Protein AF-A0A660S9E7-F1 (afdb_monomer_lite)

pLDDT: mean 76.78, std 17.65, range [36.03, 93.88]

Radius of gyration: 11.61 Å; chains: 1; bounding box: 28×33×26 Å

Foldseek 3Di:
DPPDPPQDQPDPFDFDWDFDDADPQWTKIWTHGDDPDQIKIFTDGPPCRNNYHGPDMGSDPVVRVVVVVD

Secondary structure (DSSP, 8-state):
---------S-SS-EEEEEEEEETTEEEEEEEESSSPPPEEEEEETT-TTTS--SEEESSHHHHHHHHT-

Sequence (70 aa):
MIEEPNGQVLSTNPCREILVETYKGYDIVWCEGIEDDEPWYYAIPEGTYGVSEAIAESSTLEDLKEIIDQ

Structure (mmCIF, N/CA/C/O backbone):
data_AF-A0A660S9E7-F1
#
_entry.id   AF-A0A660S9E7-F1
#
loop_
_atom_site.group_PDB
_atom_site.id
_atom_site.type_symbol
_atom_site.label_atom_id
_atom_site.label_alt_id
_atom_site.label_comp_id
_atom_site.label_asym_id
_atom_site.label_entity_id
_atom_site.label_seq_id
_atom_site.pdbx_PDB_ins_code
_atom_site.Cartn_x
_atom_site.Cartn_y
_atom_site.Cartn_z
_atom_site.occupancy
_atom_site.B_iso_or_equiv
_atom_site.auth_seq_id
_atom_site.auth_comp_id
_atom_site.auth_asym_id
_atom_site.auth_atom_id
_atom_site.pdbx_PDB_model_num
ATOM 1 N N . MET A 1 1 ? -4.443 -22.441 -15.172 1.00 36.03 1 MET A N 1
ATOM 2 C CA . MET A 1 1 ? -3.729 -21.168 -15.375 1.00 36.03 1 MET A CA 1
ATOM 3 C C . MET A 1 1 ? -4.467 -20.184 -14.499 1.00 36.03 1 MET A C 1
ATOM 5 O O . MET A 1 1 ? -5.664 -20.045 -14.693 1.00 36.03 1 MET A O 1
ATOM 9 N N . ILE A 1 2 ? -3.837 -19.711 -13.427 1.00 39.16 2 ILE A N 1
ATOM 10 C CA . ILE A 1 2 ? -4.470 -18.755 -12.515 1.00 39.16 2 ILE A CA 1
ATOM 11 C C . ILE A 1 2 ? -4.308 -17.411 -13.216 1.00 39.16 2 ILE A C 1
ATOM 13 O O . ILE A 1 2 ? -3.178 -16.996 -13.449 1.00 39.16 2 ILE A O 1
ATOM 17 N N . GLU A 1 3 ? -5.411 -16.832 -13.676 1.00 39.62 3 GLU A N 1
ATOM 18 C CA . GLU A 1 3 ? -5.413 -15.493 -14.259 1.00 39.62 3 GLU A CA 1
ATOM 19 C C . GLU A 1 3 ? -5.032 -14.518 -13.142 1.00 39.62 3 GLU A C 1
ATOM 21 O O . GLU A 1 3 ? -5.764 -14.363 -12.165 1.00 39.62 3 GLU A O 1
ATOM 26 N N . GLU A 1 4 ? -3.827 -13.955 -13.233 1.00 41.62 4 GLU A N 1
ATOM 27 C CA . GLU A 1 4 ? -3.366 -12.898 -12.337 1.00 41.62 4 GLU A CA 1
ATOM 28 C C . GLU A 1 4 ? -4.337 -11.712 -12.474 1.00 41.62 4 GLU A C 1
ATOM 30 O O . GLU A 1 4 ? -4.671 -11.339 -13.607 1.00 41.62 4 GLU A O 1
ATOM 35 N N . PRO A 1 5 ? -4.848 -11.138 -11.369 1.00 41.22 5 PRO A N 1
ATOM 36 C CA . PRO A 1 5 ? -5.735 -9.989 -11.442 1.00 41.22 5 PRO A CA 1
ATOM 37 C C . PRO A 1 5 ? -4.935 -8.783 -11.949 1.00 41.22 5 PRO A C 1
ATOM 39 O O . PRO A 1 5 ? -4.331 -8.047 -11.17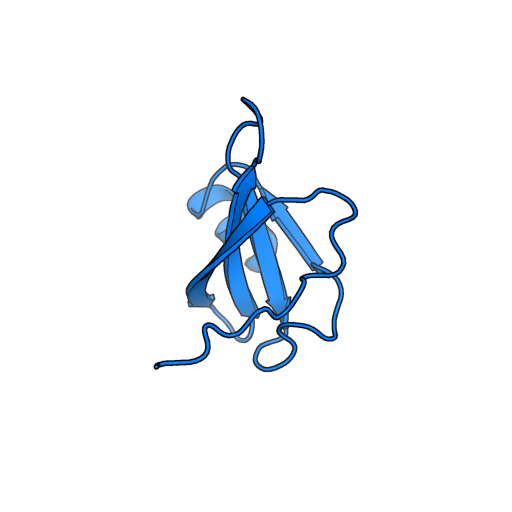8 1.00 41.22 5 PRO A O 1
ATOM 42 N N . ASN A 1 6 ? -4.926 -8.589 -13.267 1.00 39.62 6 ASN A N 1
ATOM 43 C CA . ASN A 1 6 ? -4.448 -7.376 -13.924 1.00 39.62 6 ASN A CA 1
ATOM 44 C C . ASN A 1 6 ? -5.483 -6.262 -13.699 1.00 39.62 6 ASN A C 1
ATOM 46 O O . ASN A 1 6 ? -6.247 -5.918 -14.600 1.00 39.62 6 ASN A O 1
ATOM 50 N N . GLY A 1 7 ? -5.591 -5.767 -12.471 1.00 40.19 7 GLY A N 1
ATOM 51 C CA . GLY A 1 7 ? -6.317 -4.538 -12.180 1.00 40.19 7 GLY A CA 1
ATOM 52 C C . GLY A 1 7 ? -5.331 -3.387 -12.201 1.00 40.19 7 GLY A C 1
ATOM 53 O O . GLY A 1 7 ? -4.601 -3.243 -11.238 1.00 40.19 7 GLY A O 1
ATOM 54 N N . GLN A 1 8 ? -5.337 -2.589 -13.271 1.00 45.25 8 GLN A N 1
ATOM 55 C CA . GLN A 1 8 ? -4.604 -1.323 -13.308 1.00 45.25 8 GLN A CA 1
ATOM 56 C C . GLN A 1 8 ? -5.171 -0.405 -12.223 1.00 45.25 8 GLN A C 1
ATOM 58 O O . GLN A 1 8 ? -6.300 0.080 -12.349 1.00 45.25 8 GLN A O 1
ATOM 63 N N . VAL A 1 9 ? -4.397 -0.098 -11.185 1.00 51.28 9 VAL A N 1
ATOM 64 C CA . VAL A 1 9 ? -4.476 1.245 -10.608 1.00 51.28 9 VAL A CA 1
ATOM 65 C C . VAL A 1 9 ? -4.313 2.180 -11.805 1.00 51.28 9 VAL A C 1
ATOM 67 O O . VAL A 1 9 ? -3.458 1.941 -12.657 1.00 51.28 9 VAL A O 1
ATOM 70 N N . LEU A 1 10 ? -5.155 3.208 -11.934 1.00 50.34 10 LEU A N 1
ATOM 71 C CA . LEU A 1 10 ? -5.070 4.202 -13.018 1.00 50.34 10 LEU A CA 1
ATOM 72 C C . LEU A 1 10 ? -3.787 5.064 -12.913 1.00 50.34 10 LEU A C 1
ATOM 74 O O . LEU A 1 10 ? -3.812 6.270 -13.133 1.00 50.34 10 LEU A O 1
ATOM 78 N N . SER A 1 11 ? -2.658 4.464 -12.542 1.00 48.81 11 SER A N 1
ATOM 79 C CA . SER A 1 11 ? -1.338 5.039 -12.642 1.00 48.81 11 SER A CA 1
ATOM 80 C C . SER A 1 11 ? -0.929 5.050 -14.109 1.00 48.81 11 SER A C 1
ATOM 82 O O . SER A 1 11 ? -1.018 4.060 -14.833 1.00 48.81 11 SER A O 1
ATOM 84 N N . THR A 1 12 ? -0.487 6.210 -14.573 1.00 47.56 12 THR A N 1
ATOM 85 C CA . THR A 1 12 ? -0.039 6.437 -15.950 1.00 47.56 12 THR A CA 1
ATOM 86 C C . THR A 1 12 ? 1.286 5.742 -16.286 1.00 47.56 12 THR A C 1
ATOM 88 O O . THR A 1 12 ? 1.724 5.830 -17.433 1.00 47.56 12 THR A O 1
ATOM 91 N N . ASN A 1 13 ? 1.917 5.063 -15.320 1.00 55.19 13 ASN A N 1
ATOM 92 C CA . ASN A 1 13 ? 3.197 4.382 -15.485 1.00 55.19 13 ASN A CA 1
ATOM 93 C C . ASN A 1 13 ? 3.019 2.857 -15.509 1.00 55.19 13 ASN A C 1
ATOM 95 O O . ASN A 1 13 ? 2.391 2.303 -14.606 1.00 55.19 13 ASN A O 1
ATOM 99 N N . PRO A 1 14 ? 3.580 2.153 -16.509 1.00 65.25 14 PRO A N 1
ATOM 100 C CA . PRO A 1 14 ? 3.555 0.700 -16.532 1.00 65.25 14 PRO A CA 1
ATOM 101 C C . PRO A 1 14 ? 4.394 0.169 -15.361 1.00 65.25 14 PRO A C 1
ATOM 103 O O . PRO A 1 14 ? 5.597 0.404 -15.287 1.00 65.25 14 PRO A O 1
ATOM 106 N N . CYS A 1 15 ? 3.765 -0.573 -14.457 1.00 76.88 15 CYS A N 1
ATOM 107 C CA . CYS A 1 15 ? 4.442 -1.267 -13.369 1.00 76.88 15 CYS A CA 1
ATOM 108 C C . CYS A 1 15 ? 3.844 -2.658 -13.161 1.00 76.88 15 CYS A C 1
ATOM 110 O O . CYS A 1 15 ? 2.777 -2.983 -13.691 1.00 76.88 15 CYS A O 1
ATOM 112 N N . ARG A 1 16 ? 4.527 -3.485 -12.370 1.00 79.62 16 ARG A N 1
ATOM 113 C CA . ARG A 1 16 ? 3.954 -4.725 -11.858 1.00 79.62 16 ARG A CA 1
ATOM 114 C C . ARG A 1 16 ? 3.272 -4.460 -10.522 1.00 79.62 16 ARG A C 1
ATOM 116 O O . ARG A 1 16 ? 3.933 -4.172 -9.528 1.00 79.62 16 ARG A O 1
ATOM 123 N N . GLU A 1 17 ? 1.956 -4.615 -10.510 1.00 82.81 17 GLU A N 1
ATOM 124 C CA . GLU A 1 17 ? 1.118 -4.357 -9.343 1.00 82.81 17 GLU A CA 1
ATOM 125 C C . GLU A 1 17 ? 0.908 -5.628 -8.518 1.00 82.81 17 GLU A C 1
ATOM 127 O O . GLU A 1 17 ? 0.569 -6.696 -9.037 1.00 82.81 17 GLU A O 1
ATOM 132 N N . ILE A 1 18 ? 1.122 -5.517 -7.211 1.00 85.75 18 ILE A N 1
ATOM 133 C CA . ILE A 1 18 ? 0.983 -6.599 -6.244 1.00 85.75 18 ILE A CA 1
ATOM 134 C C . ILE A 1 18 ? 0.190 -6.061 -5.059 1.00 85.75 18 ILE A C 1
ATOM 136 O O . ILE A 1 18 ? 0.638 -5.157 -4.359 1.00 85.75 18 ILE A O 1
ATOM 140 N N . LEU A 1 19 ? -0.983 -6.638 -4.799 1.00 86.25 19 LEU A N 1
ATOM 141 C CA . LE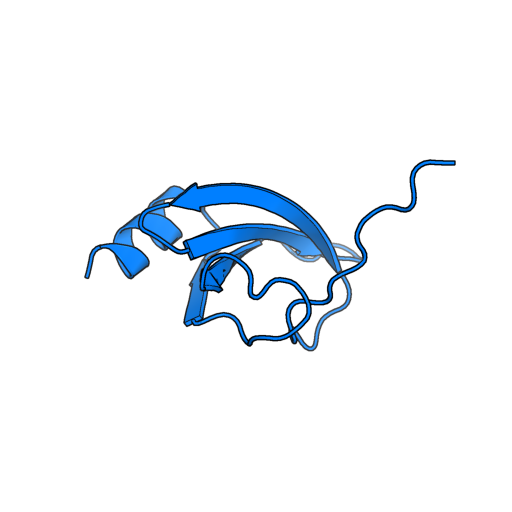U A 1 19 ? -1.737 -6.347 -3.582 1.00 86.25 19 LEU A CA 1
ATOM 142 C C . LEU A 1 19 ?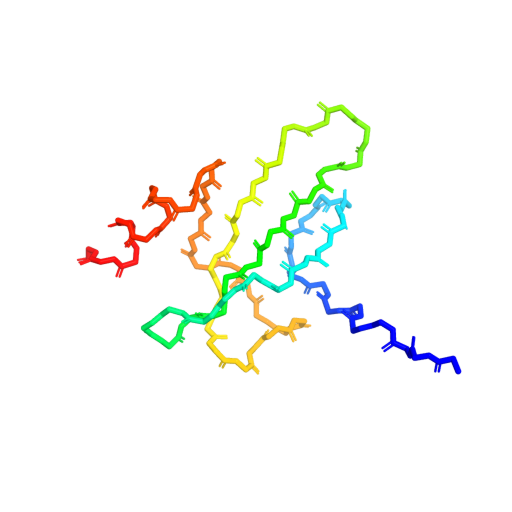 -0.945 -6.852 -2.365 1.00 86.25 19 LEU A C 1
ATOM 144 O O . LEU A 1 19 ? -0.690 -8.052 -2.242 1.00 86.25 19 LEU A O 1
ATOM 148 N N . VAL A 1 20 ? -0.551 -5.937 -1.482 1.00 89.81 20 VAL A N 1
ATOM 149 C CA . VAL A 1 20 ? 0.285 -6.227 -0.309 1.00 89.81 20 VAL A CA 1
ATOM 150 C C . VAL A 1 20 ? -0.576 -6.564 0.896 1.00 89.81 20 VAL A C 1
ATOM 152 O O . VAL A 1 20 ? -0.434 -7.629 1.495 1.00 89.81 20 VAL A O 1
ATOM 155 N N . GLU A 1 21 ? -1.453 -5.638 1.269 1.00 92.38 21 GLU A N 1
ATOM 156 C CA . GLU A 1 21 ? -2.321 -5.755 2.433 1.00 92.38 21 GLU A CA 1
ATOM 157 C C . GLU A 1 21 ? -3.512 -4.808 2.312 1.00 92.38 21 GLU A C 1
ATOM 159 O O . GLU A 1 21 ? -3.514 -3.894 1.492 1.00 92.38 21 GLU A O 1
ATOM 164 N N . THR A 1 22 ? -4.492 -4.992 3.188 1.00 91.44 22 THR A N 1
ATOM 165 C CA . THR A 1 22 ? -5.599 -4.055 3.360 1.00 91.44 22 THR A CA 1
ATOM 166 C C . THR A 1 22 ? -5.451 -3.364 4.712 1.00 91.44 22 THR A C 1
ATOM 168 O O . THR A 1 22 ? -5.348 -4.022 5.750 1.00 91.44 22 THR A O 1
ATOM 171 N N . TYR A 1 23 ? -5.449 -2.033 4.715 1.00 92.56 23 TYR A N 1
ATOM 172 C CA . TYR A 1 23 ? -5.250 -1.202 5.896 1.00 92.56 23 TYR A CA 1
ATOM 173 C C . TYR A 1 23 ? -6.358 -0.154 6.003 1.00 92.56 23 TYR A C 1
ATOM 175 O O . TYR A 1 23 ? -6.514 0.692 5.131 1.00 92.56 23 TYR A O 1
ATOM 183 N N . LYS A 1 24 ? -7.143 -0.204 7.089 1.00 92.00 24 LYS A N 1
ATOM 184 C CA . LYS A 1 24 ? -8.201 0.779 7.410 1.00 92.00 24 LYS A CA 1
ATOM 185 C C . LYS A 1 24 ? -9.204 1.062 6.274 1.00 92.00 24 LYS A C 1
ATOM 187 O O . LYS A 1 24 ? -9.668 2.187 6.126 1.00 92.00 24 LYS A O 1
ATOM 192 N N . GLY A 1 25 ? -9.581 0.033 5.515 1.00 90.94 25 GLY A N 1
ATOM 193 C CA . GLY A 1 25 ? -10.514 0.168 4.389 1.00 90.94 25 GLY A CA 1
ATOM 194 C C . GLY A 1 25 ? -9.856 0.633 3.087 1.00 90.94 25 GLY A C 1
ATOM 195 O O . GLY A 1 25 ? -10.563 1.057 2.173 1.00 90.94 25 GLY A O 1
ATOM 196 N N . TYR A 1 26 ? -8.527 0.543 3.000 1.00 90.75 26 TYR A N 1
ATOM 197 C CA . TYR A 1 26 ? -7.754 0.771 1.785 1.00 90.75 26 TYR A CA 1
ATOM 198 C C . TYR A 1 26 ? -6.957 -0.474 1.411 1.00 90.75 26 TYR A C 1
ATOM 200 O O . TYR A 1 26 ? -6.283 -1.055 2.260 1.00 90.75 26 TYR A O 1
ATOM 208 N N . ASP A 1 27 ? -7.001 -0.853 0.141 1.00 91.25 27 ASP A N 1
ATOM 209 C CA . ASP A 1 27 ? -6.113 -1.853 -0.433 1.00 91.25 27 ASP A CA 1
ATOM 210 C C . ASP A 1 27 ? -4.778 -1.185 -0.781 1.00 91.25 27 ASP A C 1
ATOM 212 O O . ASP A 1 27 ? -4.726 -0.206 -1.532 1.00 91.25 27 ASP A O 1
ATOM 216 N N . ILE A 1 28 ? -3.695 -1.705 -0.205 1.00 90.75 28 ILE A N 1
ATOM 217 C CA . ILE A 1 28 ? -2.337 -1.239 -0.456 1.00 90.75 28 ILE A CA 1
ATOM 218 C C . ILE A 1 28 ? -1.727 -2.074 -1.571 1.00 90.75 28 ILE A C 1
ATOM 220 O O . ILE A 1 28 ? -1.545 -3.287 -1.442 1.00 90.75 28 ILE A O 1
ATOM 224 N N . VAL A 1 29 ? -1.364 -1.402 -2.654 1.00 89.06 29 VAL A N 1
ATOM 225 C CA . VAL A 1 29 ? -0.784 -2.002 -3.851 1.00 89.06 29 VAL A CA 1
ATOM 226 C C . VAL A 1 29 ? 0.670 -1.581 -3.937 1.00 89.06 29 VAL A C 1
ATOM 228 O O . VAL A 1 29 ? 0.979 -0.394 -3.943 1.00 89.06 29 VAL A O 1
ATOM 231 N N . TRP A 1 30 ? 1.568 -2.549 -4.014 1.00 88.38 30 TRP A N 1
ATOM 232 C CA . TRP A 1 30 ? 2.955 -2.311 -4.366 1.00 88.38 30 TRP A CA 1
ATOM 233 C C . TRP A 1 30 ? 3.104 -2.351 -5.877 1.00 88.38 30 TRP A C 1
ATOM 235 O O . TRP A 1 30 ? 2.577 -3.246 -6.533 1.00 88.38 30 TRP A O 1
ATOM 245 N N . CYS A 1 31 ? 3.806 -1.373 -6.418 1.00 85.00 31 CYS A N 1
ATOM 246 C CA . CYS A 1 31 ? 3.981 -1.185 -7.842 1.00 85.00 31 CYS A CA 1
ATOM 247 C C . CYS A 1 31 ? 5.489 -1.143 -8.098 1.00 85.00 31 CYS A C 1
ATOM 249 O O . CYS A 1 31 ? 6.200 -0.210 -7.721 1.00 85.00 31 CYS A O 1
ATOM 251 N N . GLU A 1 32 ? 5.981 -2.249 -8.652 1.00 80.56 32 GLU A N 1
ATOM 252 C CA . GLU A 1 32 ? 7.373 -2.427 -9.053 1.00 80.56 32 GLU A CA 1
ATOM 253 C C . GLU A 1 32 ? 7.527 -1.815 -10.448 1.00 80.56 32 GLU A C 1
ATOM 255 O O . GLU A 1 32 ? 6.976 -2.340 -11.423 1.00 80.56 32 GLU A O 1
ATOM 260 N N . GLY A 1 33 ? 8.198 -0.663 -10.529 1.00 69.44 33 GLY A N 1
ATOM 261 C CA . GLY A 1 33 ? 8.411 0.062 -11.778 1.00 69.44 33 GLY A CA 1
ATOM 262 C C . GLY A 1 33 ? 9.043 -0.810 -12.871 1.00 69.44 33 GLY A C 1
ATOM 263 O O . GLY A 1 33 ? 9.830 -1.720 -12.597 1.00 69.44 33 GLY A O 1
ATOM 264 N N . ILE A 1 34 ? 8.678 -0.557 -14.128 1.00 63.81 34 ILE A N 1
ATOM 265 C CA . ILE A 1 34 ? 9.272 -1.226 -15.290 1.00 63.81 34 ILE A CA 1
ATOM 266 C C . ILE A 1 34 ? 10.405 -0.329 -15.811 1.00 63.81 34 ILE A C 1
ATOM 268 O O . ILE A 1 34 ? 10.143 0.799 -16.190 1.00 63.81 34 ILE A O 1
ATOM 272 N N . GLU A 1 35 ? 11.638 -0.856 -15.865 1.00 60.38 35 GLU A N 1
ATOM 273 C CA . GLU A 1 35 ? 12.873 -0.165 -16.315 1.00 60.38 35 GLU A CA 1
ATOM 274 C C . GLU A 1 35 ? 13.494 0.833 -15.308 1.00 60.38 35 GLU A C 1
ATOM 276 O O . GLU A 1 35 ? 13.467 2.040 -15.509 1.00 60.38 35 GLU A O 1
ATOM 281 N N . ASP A 1 36 ? 14.147 0.307 -14.257 1.00 59.38 36 ASP A N 1
ATOM 282 C CA . ASP A 1 36 ? 14.958 1.053 -13.260 1.00 59.38 36 ASP A CA 1
ATOM 283 C C . ASP A 1 36 ? 14.208 2.111 -12.419 1.00 59.38 36 ASP A C 1
ATOM 285 O O . ASP A 1 36 ? 14.818 2.798 -11.598 1.00 59.38 36 ASP A O 1
ATOM 289 N N . ASP A 1 37 ? 12.889 2.206 -12.558 1.00 68.81 37 ASP A N 1
ATOM 290 C CA . ASP A 1 37 ? 12.047 3.010 -11.678 1.00 68.81 37 ASP A CA 1
ATOM 291 C C . ASP A 1 37 ? 12.042 2.455 -10.240 1.00 68.81 37 ASP A C 1
ATOM 293 O O . ASP A 1 37 ? 11.897 1.249 -10.006 1.00 68.81 37 ASP A O 1
ATOM 297 N N . GLU A 1 38 ? 12.204 3.347 -9.257 1.00 78.56 38 GLU A N 1
ATOM 298 C CA . GLU A 1 38 ? 12.124 2.977 -7.842 1.00 78.56 38 GLU A CA 1
ATOM 299 C C . GLU A 1 38 ? 10.721 2.446 -7.518 1.00 78.56 38 GLU A C 1
ATOM 301 O O . GLU A 1 38 ? 9.736 3.018 -7.975 1.00 78.56 38 GLU A O 1
ATOM 306 N N . PRO A 1 39 ? 10.588 1.373 -6.723 1.00 83.25 39 PRO A N 1
ATOM 307 C CA . PRO A 1 39 ? 9.281 0.865 -6.339 1.00 83.25 39 PRO A CA 1
ATOM 308 C C . PRO A 1 39 ? 8.506 1.871 -5.483 1.00 83.25 39 PRO A C 1
ATOM 310 O O . PRO A 1 39 ? 9.077 2.562 -4.636 1.00 83.25 39 PRO A O 1
ATOM 313 N N . TRP A 1 40 ? 7.184 1.865 -5.617 1.00 87.44 40 TRP A N 1
ATOM 314 C CA . TRP A 1 40 ? 6.297 2.691 -4.800 1.00 87.44 40 TRP A CA 1
ATOM 315 C C . TRP A 1 40 ? 5.040 1.920 -4.380 1.00 87.44 40 TRP A C 1
ATOM 317 O O . TRP A 1 40 ? 4.736 0.831 -4.872 1.00 87.44 40 TRP A O 1
ATOM 327 N N . TYR A 1 41 ? 4.317 2.481 -3.419 1.00 89.75 41 TYR A N 1
ATOM 328 C CA . TYR A 1 41 ? 3.095 1.938 -2.849 1.00 89.75 41 TYR A CA 1
ATOM 329 C C . TYR A 1 41 ? 1.943 2.902 -3.092 1.00 89.75 41 TYR A C 1
ATOM 331 O O . TYR A 1 41 ? 2.084 4.108 -2.900 1.00 89.75 41 TYR A O 1
ATOM 339 N N . TYR A 1 42 ? 0.789 2.351 -3.443 1.00 88.25 42 TYR A N 1
ATOM 340 C CA . TYR A 1 42 ? -0.469 3.063 -3.589 1.00 88.25 42 TYR A CA 1
ATOM 341 C C . TYR A 1 42 ? -1.476 2.599 -2.554 1.00 88.25 42 TYR A C 1
ATOM 343 O O . TYR A 1 42 ? -1.542 1.413 -2.239 1.00 88.25 42 TYR A O 1
ATOM 351 N N . ALA A 1 43 ? -2.309 3.525 -2.092 1.00 90.06 43 ALA A N 1
ATOM 352 C CA . ALA A 1 43 ? -3.529 3.210 -1.368 1.00 90.06 43 ALA A CA 1
ATOM 353 C C . ALA A 1 43 ? -4.734 3.512 -2.257 1.00 90.06 43 ALA A C 1
ATOM 355 O O . ALA A 1 43 ? -4.913 4.643 -2.715 1.00 90.06 43 ALA A O 1
ATOM 356 N N . ILE A 1 44 ? -5.580 2.513 -2.471 1.00 89.62 44 ILE A N 1
ATOM 357 C CA . ILE A 1 44 ? -6.876 2.664 -3.135 1.00 89.62 44 ILE A CA 1
ATOM 358 C C . ILE A 1 44 ? -7.985 2.222 -2.175 1.00 89.62 44 ILE A C 1
ATOM 360 O O . ILE A 1 44 ? -7.728 1.407 -1.291 1.00 89.62 44 ILE A O 1
ATOM 364 N N . PRO A 1 45 ? -9.221 2.726 -2.299 1.00 89.75 45 PRO A N 1
ATOM 365 C CA . PRO A 1 45 ? -10.333 2.236 -1.487 1.00 89.75 45 PRO A CA 1
ATOM 366 C C . PRO A 1 45 ? -10.516 0.715 -1.621 1.00 89.75 45 PRO A C 1
ATOM 368 O O . PRO A 1 45 ? -10.419 0.165 -2.721 1.00 89.75 45 PRO A O 1
ATOM 371 N N . GLU A 1 46 ? -10.794 0.033 -0.511 1.00 88.69 46 GLU A N 1
ATOM 372 C CA . GLU A 1 46 ? -10.977 -1.423 -0.498 1.00 88.69 46 GLU A CA 1
ATOM 373 C C . GLU A 1 46 ? -12.034 -1.862 -1.525 1.00 88.69 46 GLU A C 1
ATOM 375 O O . GLU A 1 46 ? -13.126 -1.290 -1.615 1.00 88.69 46 GLU A O 1
ATOM 380 N N . GLY A 1 47 ? -11.699 -2.878 -2.324 1.00 83.62 47 GLY A N 1
ATOM 381 C CA . GLY A 1 47 ? -12.599 -3.429 -3.340 1.00 83.62 47 GLY A CA 1
ATOM 382 C C . GLY A 1 47 ? -12.705 -2.591 -4.618 1.00 83.62 47 GLY A C 1
ATOM 383 O O . GLY A 1 47 ? -13.568 -2.868 -5.453 1.00 83.62 47 GLY A O 1
ATOM 384 N N . THR A 1 48 ? -11.834 -1.592 -4.794 1.00 81.62 48 THR A N 1
ATOM 385 C CA . THR A 1 48 ? -11.795 -0.736 -5.994 1.00 81.62 48 THR A CA 1
ATOM 386 C C . THR A 1 48 ? -10.550 -0.936 -6.866 1.00 81.62 48 THR A C 1
ATOM 388 O O . THR A 1 48 ? -10.274 -0.149 -7.777 1.00 81.62 48 THR A O 1
ATOM 391 N N . TYR A 1 49 ? -9.816 -2.027 -6.635 1.00 75.38 49 TYR A N 1
ATOM 392 C CA . TYR A 1 49 ? -8.679 -2.434 -7.461 1.00 75.38 49 TYR A CA 1
ATOM 393 C C . TYR A 1 49 ? -9.075 -2.571 -8.935 1.00 75.38 49 TYR A C 1
ATOM 395 O O . TYR A 1 49 ? -10.039 -3.263 -9.269 1.00 75.38 49 TYR A O 1
ATOM 403 N N . GLY A 1 50 ? -8.351 -1.886 -9.824 1.00 68.88 50 GLY A N 1
ATOM 404 C CA . GLY A 1 50 ? -8.658 -1.859 -11.255 1.00 68.88 50 GLY A CA 1
ATOM 405 C C . GLY A 1 50 ? -9.738 -0.859 -11.693 1.00 68.88 50 GLY A C 1
ATOM 406 O O . GLY A 1 50 ? -10.031 -0.793 -12.887 1.00 68.88 50 GLY A O 1
ATOM 407 N N . VAL A 1 51 ? -10.372 -0.118 -10.771 1.00 71.88 51 VAL A N 1
ATOM 408 C CA . VAL A 1 51 ? -11.481 0.806 -11.099 1.00 71.88 51 VAL A CA 1
ATOM 409 C C . VAL A 1 51 ? -11.357 2.202 -10.489 1.00 71.88 51 VAL A C 1
ATOM 411 O O . VAL A 1 51 ? -11.984 3.129 -11.001 1.00 71.88 51 VAL A O 1
ATOM 414 N N . SER A 1 52 ? -10.590 2.380 -9.411 1.00 71.69 52 SER A N 1
ATOM 415 C CA . SER A 1 52 ? -10.388 3.684 -8.766 1.00 71.69 52 SER A CA 1
ATOM 416 C C . SER A 1 52 ? -8.943 4.167 -8.835 1.00 71.69 52 SER A C 1
ATOM 418 O O . SER A 1 52 ? -8.005 3.389 -8.999 1.00 71.69 52 SER A O 1
ATOM 420 N N . GLU A 1 53 ? -8.791 5.485 -8.727 1.00 76.31 53 GLU A N 1
ATOM 421 C CA . GLU A 1 53 ? -7.498 6.160 -8.627 1.00 76.31 53 GLU A CA 1
ATOM 422 C C . GLU A 1 53 ? -6.906 5.983 -7.221 1.00 76.31 53 GLU A C 1
ATOM 424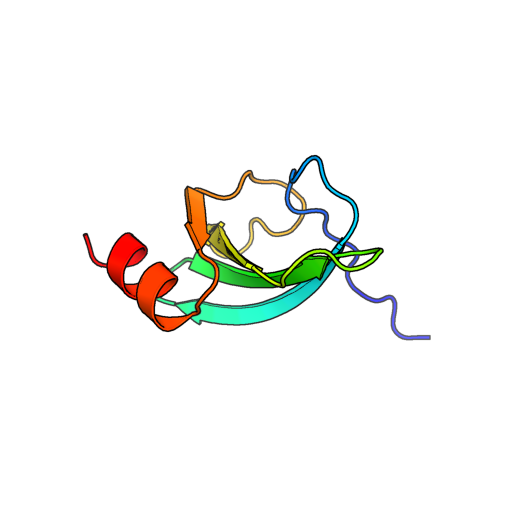 O O . GLU A 1 53 ? -7.640 5.858 -6.234 1.00 76.31 53 GLU A O 1
ATOM 429 N N . ALA A 1 54 ? -5.573 5.978 -7.130 1.00 82.00 54 ALA A N 1
ATOM 430 C CA . ALA A 1 54 ? -4.877 6.003 -5.850 1.00 82.00 54 ALA A CA 1
ATOM 431 C C . ALA A 1 54 ? -5.193 7.307 -5.110 1.00 82.00 54 ALA A C 1
ATOM 433 O O . ALA A 1 54 ? -5.108 8.395 -5.676 1.00 82.00 54 ALA A O 1
ATOM 434 N N . ILE A 1 55 ? -5.560 7.194 -3.836 1.00 84.81 55 ILE A N 1
ATOM 435 C CA . ILE A 1 55 ? -5.821 8.355 -2.975 1.00 84.81 55 ILE A CA 1
ATOM 436 C C . ILE A 1 55 ? -4.555 8.843 -2.267 1.00 84.81 55 ILE A C 1
ATOM 438 O O . ILE A 1 55 ? -4.506 9.978 -1.798 1.00 84.81 55 ILE A O 1
ATOM 442 N N . ALA A 1 56 ? -3.547 7.977 -2.180 1.00 86.69 56 ALA A N 1
ATOM 443 C CA . ALA A 1 56 ? -2.245 8.260 -1.609 1.00 86.69 56 ALA A CA 1
ATOM 444 C C . ALA A 1 56 ? -1.189 7.382 -2.285 1.00 86.69 56 ALA A C 1
ATOM 446 O O . ALA A 1 56 ? -1.472 6.251 -2.695 1.00 86.69 56 ALA A O 1
ATOM 447 N N . GLU A 1 57 ? 0.030 7.904 -2.361 1.00 88.00 57 GLU A N 1
ATOM 448 C CA . GLU A 1 57 ? 1.201 7.196 -2.861 1.00 88.00 57 GLU A CA 1
ATOM 449 C C . GLU A 1 57 ? 2.420 7.501 -1.987 1.00 88.00 57 GLU A C 1
ATOM 451 O O . GLU A 1 57 ? 2.529 8.593 -1.424 1.00 88.00 57 GLU A O 1
ATOM 456 N N . SER A 1 58 ? 3.324 6.535 -1.846 1.00 89.12 58 SER A N 1
ATOM 457 C CA . SER A 1 58 ? 4.605 6.736 -1.165 1.00 89.12 58 SER A CA 1
ATOM 458 C C . SER A 1 58 ? 5.638 5.690 -1.575 1.00 89.12 58 SER A C 1
ATOM 460 O O . SER A 1 58 ? 5.292 4.572 -1.945 1.00 89.12 58 SER A O 1
ATOM 462 N N . SER A 1 59 ? 6.924 6.014 -1.455 1.00 88.00 59 SER A N 1
ATOM 463 C CA . SER A 1 59 ? 8.031 5.077 -1.689 1.00 88.00 59 SER A CA 1
ATOM 464 C C . SER A 1 59 ? 8.138 3.993 -0.608 1.00 88.00 59 SER A C 1
ATOM 466 O O . SER A 1 59 ? 8.743 2.947 -0.841 1.00 88.00 59 SER A O 1
ATOM 468 N N . THR A 1 60 ? 7.551 4.207 0.577 1.00 90.94 60 THR A N 1
ATOM 469 C CA . THR A 1 60 ? 7.547 3.217 1.664 1.00 90.94 60 THR A CA 1
ATOM 470 C C . THR A 1 60 ? 6.138 2.932 2.179 1.00 90.94 60 THR A C 1
ATOM 472 O O . THR A 1 60 ? 5.247 3.783 2.156 1.00 90.94 60 THR A O 1
ATOM 475 N N . LEU A 1 61 ? 5.944 1.709 2.677 1.00 90.75 61 LEU A N 1
ATOM 476 C CA . LEU A 1 61 ? 4.684 1.277 3.276 1.00 90.75 61 LEU A CA 1
ATOM 477 C C . LEU A 1 61 ? 4.364 2.031 4.576 1.00 90.75 61 LEU A C 1
ATOM 479 O O . LEU A 1 61 ? 3.195 2.278 4.861 1.00 90.75 61 LEU A O 1
ATOM 483 N N . GLU A 1 62 ? 5.381 2.364 5.375 1.00 92.56 62 GLU A N 1
ATOM 484 C CA . GLU A 1 62 ? 5.193 3.082 6.642 1.00 92.56 62 GLU A CA 1
ATOM 485 C C . GLU A 1 62 ? 4.697 4.506 6.389 1.00 92.56 62 GLU A C 1
ATOM 487 O O . GLU A 1 62 ? 3.641 4.867 6.904 1.00 92.56 62 GLU A O 1
ATOM 492 N N . ASP A 1 63 ? 5.363 5.251 5.502 1.00 93.00 63 ASP A N 1
ATOM 493 C CA . ASP A 1 63 ? 4.937 6.601 5.118 1.00 93.00 63 ASP A CA 1
ATOM 494 C C . ASP A 1 63 ? 3.521 6.593 4.515 1.00 93.00 63 ASP A C 1
ATOM 496 O O . ASP A 1 63 ? 2.703 7.459 4.822 1.00 93.00 63 ASP A O 1
ATOM 500 N N . LEU A 1 64 ? 3.190 5.595 3.682 1.00 91.94 64 LEU A N 1
ATOM 501 C CA . LEU A 1 64 ? 1.842 5.477 3.116 1.00 91.94 64 LEU A CA 1
ATOM 502 C C . LEU A 1 64 ? 0.783 5.311 4.215 1.00 91.94 64 LEU A C 1
ATOM 504 O O . LEU A 1 64 ? -0.278 5.932 4.158 1.00 91.94 64 LEU A O 1
ATOM 508 N N . LYS A 1 65 ? 1.070 4.494 5.233 1.00 92.62 65 LYS A N 1
ATOM 509 C CA . LYS A 1 65 ? 0.172 4.31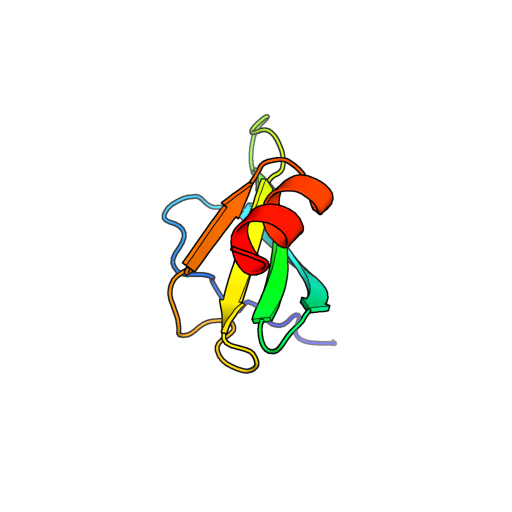1 6.380 1.00 92.62 65 LYS A CA 1
ATOM 510 C C . LYS A 1 65 ? 0.047 5.589 7.202 1.00 92.62 65 LYS A C 1
ATOM 512 O O . LYS A 1 65 ? -1.063 5.912 7.609 1.00 92.62 65 LYS A O 1
ATOM 517 N N . GLU A 1 66 ? 1.131 6.337 7.393 1.00 93.88 66 GLU A N 1
ATOM 518 C CA . GLU A 1 66 ? 1.091 7.645 8.058 1.00 93.88 66 GLU A CA 1
ATOM 519 C C . GLU A 1 66 ? 0.252 8.677 7.291 1.00 93.88 66 GLU A C 1
ATOM 521 O O . GLU A 1 66 ? -0.398 9.518 7.911 1.00 93.88 66 GLU A O 1
ATOM 526 N N . ILE A 1 67 ? 0.216 8.613 5.956 1.00 91.38 67 ILE A N 1
ATOM 527 C CA . ILE A 1 67 ? -0.681 9.445 5.137 1.00 91.38 67 ILE A CA 1
ATOM 528 C C . ILE A 1 67 ? -2.143 9.022 5.332 1.00 91.38 67 ILE A C 1
ATOM 530 O O . ILE A 1 67 ? -3.001 9.881 5.500 1.00 91.38 67 ILE A O 1
ATOM 534 N N . ILE A 1 68 ? -2.433 7.715 5.346 1.00 90.56 68 ILE A N 1
ATOM 535 C CA . ILE A 1 68 ? -3.791 7.184 5.587 1.00 90.56 68 ILE A CA 1
ATOM 536 C C . ILE A 1 68 ? -4.299 7.530 6.999 1.00 90.56 68 ILE A C 1
ATOM 538 O O . ILE A 1 68 ? -5.505 7.641 7.221 1.00 90.56 68 ILE A O 1
ATOM 542 N N . ASP A 1 69 ? -3.394 7.649 7.969 1.00 90.44 69 ASP A N 1
ATOM 543 C CA . ASP A 1 69 ? -3.705 7.944 9.369 1.00 90.44 69 ASP A CA 1
ATOM 544 C C . ASP A 1 69 ? -4.030 9.424 9.660 1.00 9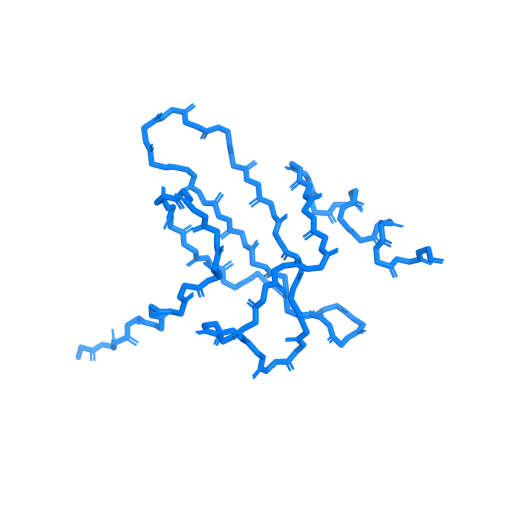0.44 69 ASP A C 1
ATOM 546 O O . ASP A 1 69 ? -4.541 9.707 10.749 1.00 90.44 69 ASP A O 1
ATOM 550 N N . GLN A 1 70 ? -3.741 10.343 8.731 1.00 83.75 70 GLN A N 1
ATOM 551 C CA . GLN A 1 70 ? -4.002 11.789 8.857 1.00 83.75 70 GLN A CA 1
ATOM 552 C C . GLN A 1 70 ? -5.440 12.174 8.488 1.00 83.75 70 GLN A C 1
ATOM 554 O O . GLN A 1 70 ? -5.987 13.060 9.191 1.00 83.75 70 GLN A O 1
#